Protein AF-A0A0F3QJN0-F1 (afdb_monomer_lite)

Radius of gyration: 14.09 Å; chains: 1; bounding box: 36×29×34 Å

Organism: NCBI:txid1359194

Sequence (118 aa):
MVTKYKSFTIPSTILPGEKFELRFELNCPNGEKIRADDTAYLQVNYDISGKLVKLAIPNQPVVCHNPSYPALIAYHNELYVLPVNSGHYNYLTYKVHENGGVVEIGNADPGYHIEAIS

Structure (mmCIF, N/CA/C/O backbone):
data_AF-A0A0F3QJN0-F1
#
_entry.id   AF-A0A0F3QJN0-F1
#
loop_
_atom_site.group_PDB
_atom_site.id
_atom_site.type_symbol
_atom_site.label_atom_id
_atom_site.label_alt_id
_atom_site.label_comp_id
_atom_site.label_asym_id
_atom_site.label_entity_id
_atom_site.label_seq_id
_atom_site.pdbx_PDB_ins_code
_atom_site.Cartn_x
_atom_site.Cartn_y
_atom_site.Cartn_z
_atom_site.occupancy
_atom_site.B_iso_or_equiv
_atom_site.auth_seq_id
_atom_site.auth_comp_id
_atom_site.auth_asym_id
_atom_site.auth_atom_id
_atom_site.pdbx_PDB_model_num
ATOM 1 N N . MET A 1 1 ? 14.738 -2.781 -14.010 1.00 60.78 1 MET A N 1
ATOM 2 C CA . MET A 1 1 ? 15.413 -1.967 -12.972 1.00 60.78 1 MET A CA 1
ATOM 3 C C . MET A 1 1 ? 14.497 -0.803 -12.619 1.00 60.78 1 MET A C 1
ATOM 5 O O . MET A 1 1 ? 14.033 -0.149 -13.543 1.00 60.78 1 MET A O 1
ATOM 9 N N . VAL A 1 2 ? 14.202 -0.569 -11.334 1.00 72.56 2 VAL A N 1
ATOM 10 C CA . VAL A 1 2 ? 13.470 0.639 -10.905 1.00 72.56 2 VAL A CA 1
ATOM 11 C C . VAL A 1 2 ? 14.450 1.806 -10.914 1.00 72.56 2 VAL A C 1
ATOM 13 O O . VAL A 1 2 ? 15.472 1.749 -10.235 1.00 72.56 2 VAL A O 1
ATOM 16 N N . THR A 1 3 ? 14.168 2.842 -11.697 1.00 72.38 3 THR A N 1
ATOM 17 C CA . THR A 1 3 ? 15.059 4.005 -11.854 1.00 72.38 3 THR A CA 1
ATOM 18 C C . THR A 1 3 ? 14.513 5.250 -11.166 1.00 72.38 3 THR A C 1
ATOM 20 O O . THR A 1 3 ? 15.281 6.142 -10.809 1.00 72.38 3 THR A O 1
ATOM 23 N N . LYS A 1 4 ? 13.197 5.310 -10.936 1.00 76.19 4 LYS A N 1
ATOM 24 C CA . LYS A 1 4 ? 12.529 6.398 -10.222 1.00 76.19 4 LYS A CA 1
ATOM 25 C C . LYS A 1 4 ? 11.183 5.917 -9.693 1.00 76.19 4 LYS A C 1
ATOM 27 O O . LYS A 1 4 ? 10.448 5.252 -10.410 1.00 76.19 4 LYS A O 1
ATOM 32 N N . TYR A 1 5 ? 10.834 6.288 -8.464 1.00 79.31 5 TYR A N 1
ATOM 33 C CA . TYR A 1 5 ? 9.497 6.035 -7.925 1.00 79.31 5 TYR A CA 1
ATOM 34 C C . TYR A 1 5 ? 9.088 7.106 -6.909 1.00 79.31 5 TYR A C 1
ATOM 36 O O . TYR A 1 5 ? 9.928 7.859 -6.411 1.00 79.31 5 TYR A O 1
ATOM 44 N N . LYS A 1 6 ? 7.785 7.190 -6.626 1.00 79.19 6 LYS A N 1
ATOM 45 C CA . LYS A 1 6 ? 7.218 8.034 -5.568 1.00 79.19 6 LYS A CA 1
ATOM 46 C C . LYS A 1 6 ? 6.754 7.139 -4.425 1.00 79.19 6 LYS A C 1
ATOM 48 O O . LYS A 1 6 ? 6.059 6.158 -4.664 1.00 79.19 6 LYS A O 1
ATOM 53 N N . SER A 1 7 ? 7.117 7.501 -3.199 1.00 85.56 7 SER A N 1
ATOM 54 C CA . SER A 1 7 ? 6.619 6.859 -1.983 1.00 85.56 7 SER A CA 1
ATOM 55 C C . SER A 1 7 ? 5.795 7.865 -1.202 1.00 85.56 7 SER A C 1
ATOM 57 O O . SER A 1 7 ? 6.270 8.969 -0.934 1.00 85.56 7 SER A O 1
ATOM 59 N N . PHE A 1 8 ? 4.596 7.473 -0.799 1.00 89.81 8 PHE A N 1
ATOM 60 C CA . PHE A 1 8 ? 3.784 8.227 0.141 1.00 89.81 8 PHE A CA 1
ATOM 61 C C . PHE A 1 8 ? 3.969 7.678 1.553 1.00 89.81 8 PHE A C 1
ATOM 63 O O . PHE A 1 8 ? 4.189 6.482 1.750 1.00 89.81 8 PHE A O 1
ATOM 70 N N . THR A 1 9 ? 3.856 8.568 2.535 1.00 93.69 9 THR A N 1
ATOM 71 C CA . THR A 1 9 ? 3.663 8.190 3.935 1.00 93.69 9 THR A CA 1
ATOM 72 C C . THR A 1 9 ? 2.168 8.228 4.205 1.00 93.69 9 THR A C 1
ATOM 74 O O . THR A 1 9 ? 1.589 9.293 4.410 1.00 93.69 9 THR A O 1
ATOM 77 N N . ILE A 1 10 ? 1.537 7.064 4.148 1.00 95.25 10 ILE A N 1
ATOM 78 C CA . ILE A 1 10 ? 0.112 6.883 4.391 1.00 95.25 10 ILE A CA 1
ATOM 79 C C . ILE A 1 10 ? -0.091 6.750 5.909 1.00 95.25 10 ILE A C 1
ATOM 81 O O . ILE A 1 10 ? 0.551 5.914 6.551 1.00 95.25 10 ILE A O 1
ATOM 85 N N . PRO A 1 11 ? -0.949 7.571 6.534 1.00 95.25 11 PRO A N 1
ATOM 86 C CA . PRO A 1 11 ? -1.164 7.484 7.972 1.00 95.25 11 PRO A CA 1
ATOM 87 C C . PRO A 1 11 ? -1.913 6.191 8.325 1.00 95.25 11 PRO A C 1
ATOM 89 O O . PRO A 1 11 ? -2.822 5.787 7.612 1.00 95.25 11 PRO A O 1
ATOM 92 N N . SER A 1 12 ? -1.603 5.538 9.446 1.00 94.00 12 SER A N 1
ATOM 93 C CA . SER A 1 12 ? -2.393 4.376 9.902 1.00 94.00 12 SER A CA 1
ATOM 94 C C . SER A 1 12 ? -3.700 4.763 10.601 1.00 94.00 12 SER A C 1
ATOM 96 O O . SER A 1 12 ? -4.521 3.902 10.915 1.00 94.00 12 SER A O 1
ATOM 98 N N . THR A 1 13 ? -3.862 6.050 10.905 1.00 94.38 13 THR A N 1
ATOM 99 C CA . THR A 1 13 ? -5.017 6.612 11.603 1.00 94.38 13 THR A CA 1
ATOM 100 C C . THR A 1 13 ? -5.369 7.972 11.028 1.00 94.38 13 THR A C 1
ATOM 102 O O . THR A 1 13 ? -4.478 8.773 10.748 1.00 94.38 13 THR A O 1
ATOM 105 N N . ILE A 1 14 ? -6.656 8.259 10.928 1.00 93.38 14 ILE A N 1
ATOM 106 C CA . ILE A 1 14 ? -7.198 9.551 10.509 1.00 93.38 14 ILE A CA 1
ATOM 107 C C . ILE A 1 14 ? -8.203 10.054 11.548 1.00 93.38 14 ILE A C 1
ATOM 109 O O . ILE A 1 14 ? -8.438 9.397 12.564 1.00 93.38 14 ILE A O 1
ATOM 113 N N . LEU A 1 15 ? -8.782 11.232 11.311 1.00 93.56 15 LEU A N 1
ATOM 114 C CA . LEU A 1 15 ? -9.826 11.762 12.181 1.00 93.56 15 LEU A CA 1
ATOM 115 C C . LEU A 1 15 ? -11.051 10.826 12.173 1.00 93.56 15 LEU A C 1
ATOM 117 O O . LEU A 1 15 ? -11.517 10.459 11.092 1.00 93.56 15 LEU A O 1
ATOM 121 N N . PRO A 1 16 ? -11.580 10.442 13.349 1.00 91.88 16 PRO A N 1
ATOM 122 C CA . PRO A 1 16 ? -12.823 9.685 13.437 1.00 91.88 16 PRO A CA 1
ATOM 123 C C . PRO A 1 16 ? -14.017 10.476 12.892 1.00 91.88 16 PRO A C 1
ATOM 125 O O . PRO A 1 16 ? -14.011 11.707 12.898 1.00 91.88 16 PRO A O 1
ATOM 128 N N . GLY A 1 17 ? -15.078 9.761 12.517 1.00 88.44 17 GLY A N 1
ATOM 129 C CA . GLY A 1 17 ? -16.367 10.350 12.133 1.00 88.44 17 GLY A CA 1
ATOM 130 C C . GLY A 1 17 ? -16.829 9.990 10.725 1.00 88.44 17 GLY A C 1
ATOM 131 O O . GLY A 1 17 ? -18.029 9.993 10.470 1.00 88.44 17 GLY A O 1
ATOM 132 N N . GLU A 1 18 ? -15.916 9.586 9.843 1.00 87.44 18 GLU A N 1
ATOM 133 C CA . GLU A 1 18 ? -16.240 9.153 8.483 1.00 87.44 18 GLU A CA 1
ATOM 134 C C . GLU A 1 18 ? -15.413 7.928 8.088 1.00 87.44 18 GLU A C 1
ATOM 136 O O . GLU A 1 18 ? -14.318 7.694 8.601 1.00 87.44 18 GLU A O 1
ATOM 141 N N . LYS A 1 19 ? -15.956 7.127 7.166 1.00 92.75 19 LYS A N 1
ATOM 142 C CA . LYS A 1 19 ? -15.193 6.077 6.489 1.00 92.75 19 LYS A CA 1
ATOM 143 C C . LYS A 1 19 ? -14.501 6.698 5.288 1.00 92.75 19 LYS A C 1
ATOM 145 O O . LYS A 1 19 ? -15.152 7.374 4.497 1.00 92.75 19 LYS A O 1
ATOM 150 N N . PHE A 1 20 ? -13.219 6.408 5.123 1.00 92.38 20 PHE A N 1
ATOM 151 C CA . PHE A 1 20 ? -12.446 6.893 3.986 1.00 92.38 20 PHE A CA 1
ATOM 152 C C . PHE A 1 20 ? -11.902 5.730 3.177 1.00 92.38 20 PHE A C 1
ATOM 154 O O . PHE A 1 20 ? -11.400 4.755 3.736 1.00 92.38 20 PHE A O 1
ATOM 161 N N . GLU A 1 21 ? -11.954 5.883 1.860 1.00 95.38 21 GLU A N 1
ATOM 162 C CA . GLU A 1 21 ? -11.280 5.022 0.902 1.00 95.38 21 GLU A CA 1
ATOM 163 C C . GLU A 1 21 ? -10.336 5.890 0.070 1.00 95.38 21 GLU A C 1
ATOM 165 O O . GLU A 1 21 ? -10.751 6.871 -0.546 1.00 95.38 21 GLU A O 1
ATOM 170 N N . LEU A 1 22 ? -9.057 5.530 0.061 1.00 94.19 22 LEU A N 1
ATOM 171 C CA . LEU A 1 22 ? -8.041 6.148 -0.780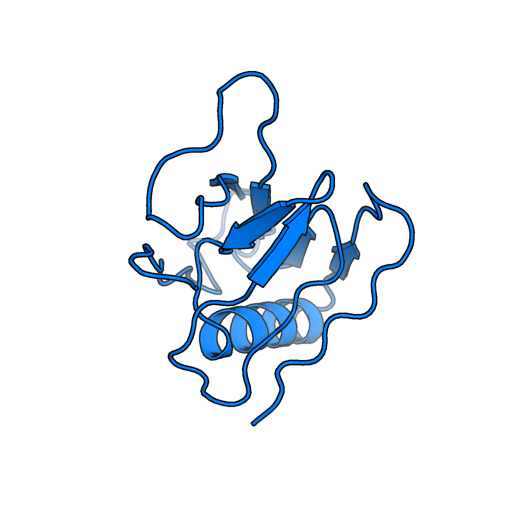 1.00 94.19 22 LEU A CA 1
ATOM 172 C C . LEU A 1 22 ? -7.557 5.110 -1.786 1.00 94.19 22 LEU A C 1
ATOM 174 O O . LEU A 1 22 ? -7.242 3.982 -1.410 1.00 94.19 22 LEU A O 1
ATOM 178 N N . ARG A 1 23 ? -7.472 5.495 -3.060 1.00 93.88 23 ARG A N 1
ATOM 179 C CA . ARG A 1 23 ? -6.909 4.664 -4.129 1.00 93.88 23 ARG A CA 1
ATOM 180 C C . ARG A 1 23 ? -5.673 5.346 -4.682 1.00 93.88 23 ARG A C 1
ATOM 182 O O . ARG A 1 23 ? -5.757 6.446 -5.222 1.00 93.88 23 ARG A O 1
ATOM 189 N N . PHE A 1 24 ? -4.533 4.690 -4.538 1.00 91.75 24 PHE A N 1
ATOM 190 C CA . PHE A 1 24 ? -3.264 5.174 -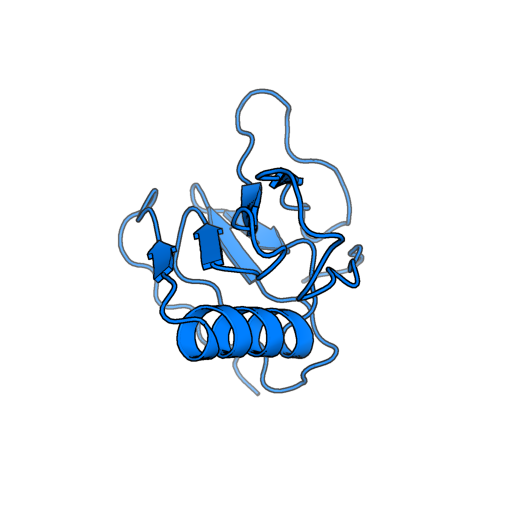5.054 1.00 91.75 24 PHE A CA 1
ATOM 191 C C . PHE A 1 24 ? -2.869 4.331 -6.260 1.00 91.75 24 PHE A C 1
ATOM 193 O O . PHE A 1 24 ? -2.691 3.122 -6.127 1.00 91.75 24 PHE A O 1
ATOM 200 N N . GLU A 1 25 ? -2.751 4.961 -7.425 1.00 90.44 25 GLU A N 1
ATOM 201 C CA . GLU A 1 25 ? -2.301 4.300 -8.655 1.00 90.44 25 GLU A CA 1
ATOM 202 C C . GLU A 1 25 ? -0.922 3.663 -8.441 1.00 90.44 25 GLU A C 1
ATOM 204 O O . GLU A 1 25 ? -0.051 4.246 -7.776 1.00 90.44 25 GLU A O 1
ATOM 209 N N . LEU A 1 26 ? -0.712 2.471 -9.005 1.00 89.38 26 LEU A N 1
ATOM 210 C CA . LEU A 1 26 ? 0.642 1.929 -9.101 1.00 89.38 26 LEU A CA 1
ATOM 211 C C . LEU A 1 26 ? 1.479 2.809 -10.043 1.00 89.38 26 LEU A C 1
ATOM 213 O O . LEU A 1 26 ? 0.952 3.540 -10.880 1.00 89.38 26 LEU A O 1
ATOM 217 N N . ASN A 1 27 ? 2.800 2.758 -9.904 1.00 87.00 27 ASN A N 1
ATOM 218 C CA . ASN A 1 27 ? 3.713 3.499 -10.773 1.00 87.00 27 ASN A CA 1
ATOM 219 C C . ASN A 1 27 ? 4.489 2.535 -11.664 1.00 87.00 27 ASN A C 1
ATOM 221 O O . ASN A 1 27 ? 4.885 1.455 -11.218 1.00 87.00 27 ASN A O 1
ATOM 225 N N . CYS A 1 28 ? 4.790 2.955 -12.890 1.00 85.94 28 CYS A N 1
ATOM 226 C CA . CYS A 1 28 ? 5.774 2.258 -13.704 1.00 85.94 28 CYS A CA 1
ATOM 227 C C . CYS A 1 28 ? 7.162 2.347 -13.027 1.00 85.94 28 CYS A C 1
ATOM 229 O O . CYS A 1 28 ? 7.460 3.341 -12.354 1.00 85.94 28 CYS A O 1
ATOM 231 N N . PRO A 1 29 ? 8.066 1.367 -13.216 1.00 82.62 29 PRO A N 1
ATOM 232 C CA . PRO A 1 29 ? 9.415 1.378 -12.629 1.00 82.62 29 PRO A CA 1
ATOM 233 C C . PRO A 1 29 ? 10.294 2.581 -13.018 1.00 82.62 29 PRO A C 1
ATOM 235 O O . PRO A 1 29 ? 11.308 2.850 -12.369 1.00 82.62 29 PRO A O 1
ATOM 238 N N . ASN A 1 30 ? 9.930 3.286 -14.090 1.00 80.62 30 ASN A N 1
ATOM 239 C CA . ASN A 1 30 ? 10.565 4.518 -14.566 1.00 80.62 30 ASN A CA 1
ATOM 240 C C . ASN A 1 30 ? 9.936 5.800 -13.970 1.00 80.62 30 ASN A C 1
ATOM 242 O O . ASN A 1 30 ? 10.394 6.907 -14.259 1.00 80.62 30 ASN A O 1
ATOM 246 N N . GLY A 1 31 ? 8.908 5.667 -13.127 1.00 72.00 31 GLY A N 1
ATOM 247 C CA . GLY A 1 31 ? 8.186 6.768 -12.493 1.00 72.00 31 GLY A CA 1
ATOM 248 C C . GLY A 1 31 ? 7.096 7.405 -13.358 1.00 72.00 31 GLY A C 1
ATOM 249 O O . GLY A 1 31 ? 6.554 8.442 -12.964 1.00 72.00 31 GLY A O 1
ATOM 250 N N . GLU A 1 32 ? 6.785 6.826 -14.519 1.00 76.06 32 GLU A N 1
ATOM 251 C CA . GLU A 1 32 ? 5.634 7.211 -15.335 1.00 76.06 32 GLU A CA 1
ATOM 252 C C . GLU A 1 32 ? 4.329 6.652 -14.751 1.00 76.06 32 GLU A C 1
ATOM 254 O O . GLU A 1 32 ? 4.325 5.704 -13.960 1.00 76.06 32 GLU A O 1
ATOM 259 N N . LYS A 1 33 ? 3.208 7.279 -15.120 1.00 69.38 33 LYS A N 1
ATOM 260 C CA . LYS A 1 33 ? 1.877 6.775 -14.772 1.00 69.38 33 LYS A CA 1
ATOM 261 C C . LYS A 1 33 ? 1.535 5.567 -15.641 1.00 69.38 33 LYS A C 1
ATOM 263 O O . LYS A 1 33 ? 1.942 5.524 -16.802 1.00 69.38 33 LYS A O 1
ATOM 268 N N . ILE A 1 34 ? 0.740 4.646 -15.099 1.00 70.88 34 ILE A N 1
ATOM 269 C CA . ILE A 1 34 ? 0.128 3.576 -15.895 1.00 70.88 34 ILE A CA 1
ATOM 270 C C . ILE A 1 34 ? -0.774 4.208 -16.963 1.00 70.88 34 ILE A C 1
ATOM 272 O O . ILE A 1 34 ? -1.306 5.309 -16.775 1.00 70.88 34 ILE A O 1
ATOM 276 N N . ARG A 1 35 ? -0.923 3.536 -18.108 1.00 65.38 35 ARG A N 1
ATOM 277 C CA . ARG A 1 35 ? -1.899 3.938 -19.124 1.00 65.38 35 ARG A CA 1
ATOM 278 C C . ARG A 1 35 ? -3.312 3.896 -18.523 1.00 65.38 35 ARG A C 1
ATOM 280 O O . ARG A 1 35 ? -3.623 3.041 -17.704 1.00 65.38 35 ARG A O 1
ATOM 287 N N . ALA A 1 36 ? -4.148 4.862 -18.899 1.00 59.75 36 ALA A N 1
ATOM 288 C CA . ALA A 1 36 ? -5.443 5.117 -18.255 1.00 59.75 36 ALA A CA 1
ATOM 289 C C . ALA A 1 36 ? -6.496 4.005 -18.453 1.00 59.75 36 ALA A C 1
ATOM 291 O O . ALA A 1 36 ? -7.554 4.049 -17.830 1.00 59.75 36 ALA A O 1
ATOM 292 N N . ASP A 1 37 ? -6.234 3.057 -19.349 1.00 64.88 37 ASP A N 1
ATOM 293 C CA . ASP A 1 37 ? -7.087 1.921 -19.691 1.00 64.88 37 ASP A CA 1
ATOM 294 C C . ASP A 1 37 ? -6.852 0.682 -18.811 1.00 64.88 37 ASP A C 1
ATOM 296 O O . ASP A 1 37 ? -7.664 -0.239 -18.860 1.00 64.88 37 ASP A O 1
ATOM 300 N N . ASP A 1 38 ? -5.805 0.676 -17.977 1.00 63.56 38 ASP A N 1
ATOM 301 C CA . ASP A 1 38 ? -5.408 -0.481 -17.166 1.00 63.56 38 ASP A CA 1
ATOM 302 C C . ASP A 1 38 ? -4.912 -0.069 -15.768 1.00 63.56 38 ASP A C 1
ATOM 304 O O . ASP A 1 38 ? -3.754 -0.245 -15.385 1.00 63.56 38 ASP A O 1
ATOM 308 N N . THR A 1 39 ? -5.784 0.593 -15.005 1.00 72.88 39 THR A N 1
ATOM 309 C CA . THR A 1 39 ? -5.384 1.217 -13.740 1.00 72.88 39 THR A CA 1
ATOM 310 C C . THR A 1 39 ? -5.542 0.261 -12.557 1.00 72.88 39 THR A C 1
ATOM 312 O O . THR A 1 39 ? -6.644 0.036 -12.054 1.00 72.88 39 THR A O 1
ATOM 315 N N . ALA A 1 40 ? -4.420 -0.254 -12.059 1.00 87.06 40 ALA A N 1
ATOM 316 C CA . ALA A 1 40 ? -4.339 -0.934 -10.770 1.00 87.06 40 ALA A CA 1
ATOM 317 C C . ALA A 1 40 ? -4.012 0.041 -9.626 1.00 87.06 40 ALA A C 1
ATOM 319 O O . ALA A 1 40 ? -3.364 1.076 -9.819 1.00 87.06 40 ALA A O 1
ATOM 320 N N . TYR A 1 41 ? -4.431 -0.314 -8.406 1.00 91.88 41 TYR A N 1
ATOM 321 C CA . TYR A 1 41 ? -4.298 0.544 -7.229 1.00 91.88 41 TYR A CA 1
ATOM 322 C C . TYR A 1 41 ? -3.807 -0.214 -5.996 1.00 91.88 41 TYR A C 1
ATOM 324 O O . TYR A 1 41 ? -4.120 -1.387 -5.796 1.00 91.88 41 TYR A O 1
ATOM 332 N N . LEU A 1 42 ? -3.123 0.514 -5.114 1.00 95.00 42 LEU A N 1
ATOM 333 C CA . LEU A 1 42 ? -3.157 0.256 -3.680 1.00 95.00 42 LEU A CA 1
ATOM 334 C C . LEU A 1 42 ? -4.378 0.978 -3.104 1.00 95.00 42 LEU A C 1
ATOM 336 O O . LEU A 1 42 ? -4.408 2.210 -3.050 1.00 95.00 42 LEU A O 1
ATOM 340 N N . GLN A 1 43 ? -5.378 0.219 -2.669 1.00 96.75 43 GLN A N 1
ATOM 341 C CA . GLN A 1 43 ? -6.533 0.761 -1.964 1.00 96.75 43 GLN A CA 1
ATOM 342 C C . GLN A 1 43 ? -6.311 0.687 -0.450 1.00 96.75 43 GLN A C 1
ATOM 344 O O . GLN A 1 43 ? -5.879 -0.335 0.079 1.00 96.75 43 GLN A O 1
ATOM 349 N N . VAL A 1 44 ? -6.645 1.771 0.245 1.00 97.81 44 VAL A N 1
ATOM 350 C CA . VAL A 1 44 ? -6.489 1.949 1.691 1.00 97.81 44 VAL A CA 1
ATOM 351 C C . VAL A 1 44 ? -7.831 2.379 2.265 1.00 97.81 44 VAL A C 1
ATOM 353 O O . VAL A 1 44 ? -8.403 3.364 1.805 1.00 97.81 44 VAL A O 1
ATOM 356 N N . ASN A 1 45 ? -8.337 1.653 3.261 1.00 98.12 45 ASN A N 1
ATOM 357 C CA . ASN A 1 45 ? -9.640 1.938 3.858 1.00 98.12 45 ASN A CA 1
ATOM 358 C C . ASN A 1 45 ? -9.535 2.141 5.363 1.00 98.12 45 ASN A C 1
ATOM 360 O O . ASN A 1 45 ? -8.939 1.322 6.073 1.00 98.12 45 ASN A O 1
ATOM 364 N N . TYR A 1 46 ? -10.208 3.182 5.838 1.00 98.19 46 TYR A N 1
ATOM 365 C CA . TYR A 1 46 ? -10.355 3.494 7.250 1.00 98.19 46 TYR A CA 1
ATOM 366 C C . TYR A 1 46 ? -11.801 3.288 7.692 1.00 98.19 46 TYR A C 1
ATOM 368 O O . TYR A 1 46 ? -12.741 3.600 6.954 1.00 98.19 46 TYR A O 1
ATOM 376 N N . ASP A 1 47 ? -11.985 2.761 8.899 1.00 97.25 47 ASP A N 1
ATOM 377 C CA . ASP A 1 47 ? -13.303 2.667 9.515 1.00 97.25 47 ASP A CA 1
ATOM 378 C C . ASP A 1 47 ? -13.739 3.999 10.147 1.00 97.25 47 ASP A C 1
ATOM 380 O O . ASP A 1 47 ? -13.004 4.985 10.164 1.00 97.25 47 ASP A O 1
ATOM 384 N N . ILE A 1 48 ? -14.949 4.021 10.707 1.00 96.88 48 ILE A N 1
ATOM 385 C CA . ILE A 1 48 ? -15.526 5.217 11.337 1.00 96.88 48 ILE A CA 1
ATOM 386 C C . ILE A 1 48 ? -14.769 5.674 12.597 1.00 96.88 48 ILE A C 1
ATOM 388 O O . ILE A 1 48 ? -14.899 6.826 13.011 1.00 96.88 48 ILE A O 1
ATOM 392 N N . SER A 1 49 ? -13.972 4.789 13.206 1.00 96.38 49 SER A N 1
ATOM 393 C CA . SER A 1 49 ? -13.086 5.130 14.323 1.00 96.38 49 SER A CA 1
ATOM 394 C C . SER A 1 49 ? -11.771 5.762 13.853 1.00 96.38 49 SER A C 1
ATOM 396 O O . SER A 1 49 ? -10.922 6.097 14.677 1.00 96.38 49 SER A O 1
ATOM 398 N N . GLY A 1 50 ? -11.605 5.939 12.537 1.00 96.06 50 GLY A N 1
ATOM 399 C CA . GLY A 1 50 ? -10.412 6.492 11.916 1.00 96.06 50 GLY A CA 1
ATOM 400 C C . GLY A 1 50 ? -9.262 5.492 11.830 1.00 96.06 50 GLY A C 1
ATOM 401 O O . GLY A 1 50 ? -8.136 5.892 11.548 1.00 96.06 50 GLY A O 1
ATOM 402 N N . LYS A 1 51 ? -9.498 4.199 12.082 1.00 97.38 51 LYS A N 1
ATOM 403 C CA . LYS A 1 51 ? -8.457 3.167 12.047 1.00 97.38 51 LYS A CA 1
ATOM 404 C C . LYS A 1 51 ? -8.320 2.579 10.656 1.00 97.38 51 LYS A C 1
ATOM 406 O O . LYS A 1 51 ? -9.318 2.305 9.998 1.00 97.38 51 LYS A O 1
ATOM 411 N N . LEU A 1 52 ? -7.083 2.336 10.230 1.00 98.12 52 LEU A N 1
ATOM 412 C CA . LEU A 1 52 ? -6.795 1.570 9.022 1.00 98.12 52 LEU A CA 1
ATOM 413 C C . LEU A 1 52 ? -7.266 0.119 9.199 1.00 98.12 52 LEU A C 1
ATOM 415 O O . LEU A 1 52 ? -6.745 -0.591 10.059 1.00 98.12 52 LEU A O 1
ATOM 419 N N . VAL A 1 53 ? -8.217 -0.321 8.376 1.00 98.12 53 VAL A N 1
ATOM 420 C CA . VAL A 1 53 ? -8.852 -1.650 8.494 1.00 98.12 53 VAL A CA 1
ATOM 421 C C . VAL A 1 53 ? -8.741 -2.500 7.237 1.00 98.12 53 VAL A C 1
ATOM 423 O O . VAL A 1 53 ? -8.994 -3.701 7.292 1.00 98.12 53 VAL A O 1
ATOM 426 N N . LYS A 1 54 ? -8.377 -1.918 6.092 1.00 98.31 54 LYS A N 1
ATOM 427 C CA . LYS A 1 54 ? -8.183 -2.712 4.879 1.00 98.31 54 LYS A CA 1
ATOM 428 C C . LYS A 1 54 ? -7.139 -2.120 3.952 1.00 98.31 54 LYS A C 1
ATOM 430 O O . LYS A 1 54 ? -7.208 -0.937 3.618 1.00 98.31 54 LYS A O 1
ATOM 435 N N . LEU A 1 55 ? -6.241 -2.982 3.486 1.00 98.12 55 LEU A N 1
ATOM 436 C CA . LEU A 1 55 ? -5.456 -2.766 2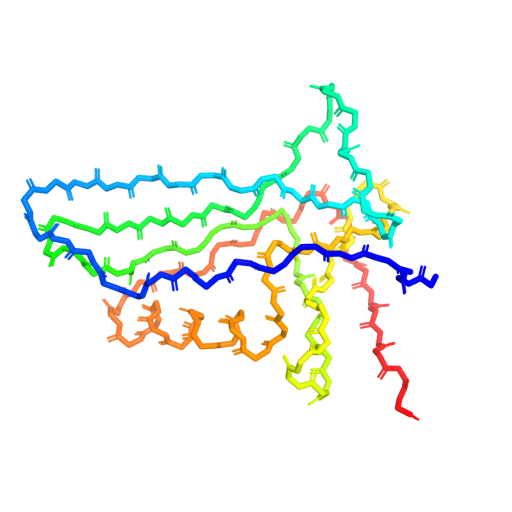.274 1.00 98.12 55 LEU A CA 1
ATOM 437 C C . LEU A 1 55 ? -5.990 -3.703 1.193 1.00 98.12 55 LEU A C 1
ATOM 439 O O . LEU A 1 55 ? -6.312 -4.850 1.496 1.00 98.12 55 LEU A O 1
ATOM 443 N N . ALA A 1 56 ? -6.085 -3.237 -0.046 1.00 96.81 56 ALA A N 1
ATOM 444 C CA . ALA A 1 56 ? -6.368 -4.101 -1.186 1.00 96.81 56 ALA A CA 1
ATOM 445 C C . ALA A 1 56 ? -5.408 -3.806 -2.337 1.00 96.81 56 ALA A C 1
ATOM 447 O O . ALA A 1 56 ? -5.109 -2.645 -2.625 1.00 96.81 56 ALA A O 1
ATOM 448 N N . ILE A 1 57 ? -4.917 -4.876 -2.957 1.00 95.31 57 ILE A N 1
ATOM 449 C CA . ILE A 1 57 ? -3.933 -4.863 -4.042 1.00 95.31 57 ILE A CA 1
ATOM 450 C C . ILE A 1 57 ? -4.247 -5.974 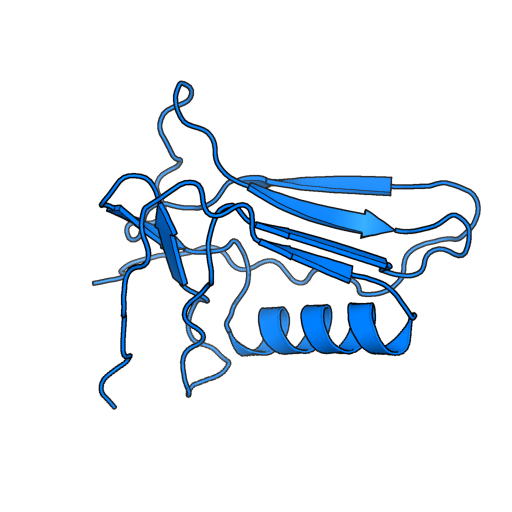-5.050 1.00 95.31 57 ILE A C 1
ATOM 452 O O . ILE A 1 57 ? -4.824 -6.999 -4.677 1.00 95.31 57 ILE A O 1
ATOM 456 N N . PRO A 1 58 ? -3.875 -5.810 -6.331 1.00 92.19 58 PRO A N 1
ATOM 457 C CA . PRO A 1 58 ? -4.267 -6.756 -7.374 1.00 92.19 58 PRO A CA 1
ATOM 458 C C . PRO A 1 58 ? -3.593 -8.126 -7.245 1.00 92.19 58 PRO A C 1
ATOM 460 O O . PRO A 1 58 ? -4.204 -9.124 -7.602 1.00 92.19 58 PRO A O 1
ATOM 463 N N . ASN A 1 59 ? -2.372 -8.193 -6.713 1.00 91.62 59 ASN A N 1
ATOM 464 C CA . ASN A 1 59 ? -1.556 -9.405 -6.601 1.00 91.62 59 ASN A CA 1
ATOM 465 C C . ASN A 1 59 ? -0.659 -9.350 -5.355 1.00 91.62 59 ASN A C 1
ATOM 467 O O . ASN A 1 59 ? -0.510 -8.299 -4.726 1.00 91.62 59 ASN A O 1
ATOM 471 N N . GLN A 1 60 ? -0.055 -10.487 -4.999 1.00 92.31 60 GLN A N 1
ATOM 472 C CA . GLN A 1 60 ? 0.918 -10.561 -3.909 1.00 92.31 60 GLN A CA 1
ATOM 473 C C . GLN A 1 60 ? 2.113 -9.638 -4.218 1.00 92.31 60 GLN A C 1
ATOM 475 O O . GLN A 1 60 ? 2.739 -9.782 -5.272 1.00 92.31 60 GLN A O 1
ATOM 480 N N . PRO A 1 61 ? 2.459 -8.697 -3.326 1.00 93.06 61 PRO A N 1
ATOM 481 C CA . PRO A 1 61 ? 3.574 -7.805 -3.550 1.00 93.06 61 PRO A CA 1
ATOM 482 C C . PRO A 1 61 ? 4.879 -8.460 -3.114 1.00 93.06 61 PRO A C 1
ATOM 484 O O . PRO A 1 61 ? 4.921 -9.313 -2.223 1.00 93.06 61 PRO A O 1
ATOM 487 N N . VAL A 1 62 ? 5.959 -7.985 -3.718 1.00 91.88 62 VAL A N 1
ATOM 488 C CA . VAL A 1 62 ? 7.335 -8.324 -3.383 1.00 91.88 62 VAL A CA 1
ATOM 489 C C . VAL A 1 62 ? 7.891 -7.187 -2.542 1.00 91.88 62 VAL A C 1
ATOM 491 O O . VAL A 1 62 ? 8.071 -6.062 -3.018 1.00 91.88 62 VAL A O 1
ATOM 494 N N . VAL A 1 63 ? 8.152 -7.477 -1.273 1.00 92.88 63 VAL A N 1
ATOM 495 C CA . VAL A 1 63 ? 8.789 -6.539 -0.349 1.00 92.88 63 VAL A CA 1
ATOM 496 C C . VAL A 1 63 ? 10.287 -6.806 -0.302 1.00 92.88 63 VAL A C 1
ATOM 498 O O . VAL A 1 63 ? 10.733 -7.933 -0.104 1.00 92.88 63 VAL A O 1
ATOM 501 N N . CYS A 1 64 ? 11.076 -5.758 -0.502 1.00 88.38 64 CYS A N 1
ATOM 502 C CA . CYS A 1 64 ? 12.528 -5.845 -0.465 1.00 88.38 64 CYS A CA 1
ATOM 503 C C . CYS A 1 64 ? 13.028 -5.973 0.982 1.00 88.38 64 CYS A C 1
ATOM 505 O O . CYS A 1 64 ? 12.472 -5.355 1.891 1.00 88.38 64 CYS A O 1
ATOM 507 N N . HIS A 1 65 ? 14.146 -6.681 1.188 1.00 88.94 65 HIS A N 1
ATOM 508 C CA . HIS A 1 65 ? 14.810 -6.733 2.499 1.00 88.94 65 HIS A CA 1
ATOM 509 C C . HIS A 1 65 ? 15.231 -5.346 3.003 1.00 88.94 65 HIS A C 1
ATOM 511 O O . HIS A 1 65 ? 15.136 -5.066 4.195 1.00 88.94 65 HIS A O 1
ATOM 517 N N . ASN A 1 66 ? 15.682 -4.462 2.104 1.00 91.19 66 ASN A N 1
ATOM 518 C CA . ASN A 1 66 ? 15.919 -3.066 2.452 1.00 91.19 66 ASN A CA 1
ATOM 519 C C . ASN A 1 66 ? 14.566 -2.332 2.555 1.00 91.19 66 ASN A C 1
ATOM 521 O O . ASN A 1 66 ? 13.907 -2.147 1.529 1.00 91.19 66 ASN A O 1
ATOM 525 N N . PRO A 1 67 ? 14.150 -1.859 3.745 1.00 92.81 67 PRO A N 1
ATOM 526 C CA . PRO A 1 67 ? 12.834 -1.250 3.934 1.00 92.81 67 PRO A CA 1
ATOM 527 C C . PRO A 1 67 ? 12.650 0.053 3.144 1.00 92.81 67 PRO A C 1
ATOM 529 O O . PRO A 1 67 ? 11.520 0.426 2.838 1.00 92.81 67 PRO A O 1
ATOM 532 N N . SER A 1 68 ? 13.742 0.731 2.785 1.00 91.62 68 SER A N 1
ATOM 533 C CA . SER A 1 68 ? 13.716 1.967 1.997 1.00 91.62 68 SER A CA 1
ATOM 534 C C . SER A 1 68 ? 13.528 1.723 0.496 1.00 91.62 68 SER A C 1
ATOM 536 O O . SER A 1 68 ? 13.339 2.676 -0.261 1.00 91.62 68 SER A O 1
ATOM 538 N N . TYR A 1 69 ? 13.606 0.471 0.038 1.00 91.94 69 TYR A N 1
ATOM 539 C CA . TYR A 1 69 ? 13.366 0.117 -1.359 1.00 91.94 69 TYR A CA 1
ATOM 540 C C . TYR A 1 69 ? 11.867 0.014 -1.651 1.00 91.94 69 TYR A C 1
ATOM 542 O O . TYR A 1 69 ? 11.088 -0.314 -0.752 1.00 91.94 69 TYR A O 1
ATOM 550 N N . PRO A 1 70 ? 11.445 0.292 -2.895 1.00 92.19 70 PRO A N 1
ATOM 551 C CA . PRO A 1 70 ? 10.039 0.222 -3.281 1.00 92.19 70 PRO A CA 1
ATOM 552 C C . PRO A 1 70 ? 9.448 -1.161 -2.997 1.00 92.19 70 PRO A C 1
ATOM 554 O O . PRO A 1 70 ? 10.127 -2.172 -3.180 1.00 92.19 70 PRO A O 1
ATOM 557 N N . ALA A 1 71 ? 8.184 -1.204 -2.578 1.00 93.69 71 ALA A N 1
ATOM 558 C CA . ALA A 1 71 ? 7.417 -2.439 -2.659 1.00 93.69 71 ALA A CA 1
ATOM 559 C C . ALA A 1 71 ? 6.977 -2.627 -4.118 1.00 93.69 71 ALA A C 1
ATOM 561 O O . ALA A 1 71 ? 6.530 -1.680 -4.770 1.00 93.69 71 ALA A O 1
ATOM 562 N N . LEU A 1 72 ? 7.156 -3.830 -4.649 1.00 92.81 72 LEU A N 1
ATOM 563 C CA . LEU A 1 72 ? 6.922 -4.134 -6.058 1.00 92.81 72 LEU A CA 1
ATOM 564 C C . LEU A 1 72 ? 5.714 -5.048 -6.197 1.00 92.81 72 LEU A C 1
ATOM 566 O O . LEU A 1 72 ? 5.352 -5.757 -5.263 1.00 92.81 72 LEU A O 1
ATOM 570 N N . ILE A 1 73 ? 5.095 -5.050 -7.366 1.00 91.38 73 ILE A N 1
ATOM 571 C CA . ILE A 1 73 ? 3.952 -5.909 -7.647 1.00 91.38 73 ILE A CA 1
ATOM 572 C C . ILE A 1 73 ? 3.945 -6.261 -9.127 1.00 91.38 73 ILE A C 1
ATOM 574 O O . ILE A 1 73 ? 4.126 -5.390 -9.975 1.00 91.38 73 ILE A O 1
ATOM 578 N N . ALA A 1 74 ? 3.782 -7.543 -9.438 1.00 88.69 74 ALA A N 1
ATOM 579 C CA . ALA A 1 74 ? 3.500 -7.954 -10.804 1.00 88.69 74 ALA A CA 1
ATOM 580 C C . ALA A 1 74 ? 2.027 -7.691 -11.102 1.00 88.69 74 ALA A C 1
ATOM 582 O O . ALA A 1 74 ? 1.172 -7.992 -10.268 1.00 88.69 74 ALA A O 1
ATOM 583 N N . TYR A 1 75 ? 1.741 -7.121 -12.263 1.00 87.31 75 TYR A N 1
ATOM 584 C CA . TYR A 1 75 ? 0.388 -6.914 -12.755 1.00 87.31 75 TYR A CA 1
ATOM 585 C C . TYR A 1 75 ? 0.397 -7.012 -14.283 1.00 87.31 75 TYR A C 1
ATOM 587 O O . TYR A 1 75 ? 1.236 -6.381 -14.920 1.00 87.31 75 TYR A O 1
ATOM 595 N N . HIS A 1 76 ? -0.462 -7.847 -14.868 1.00 85.25 76 HIS A N 1
ATOM 596 C CA . HIS A 1 76 ? -0.571 -8.067 -16.317 1.00 85.25 76 HIS A CA 1
ATOM 597 C C . HIS A 1 76 ? 0.782 -8.313 -17.013 1.00 85.25 76 HIS A C 1
ATOM 599 O O . HIS A 1 76 ? 1.108 -7.713 -18.036 1.00 85.25 76 HIS A O 1
ATOM 605 N N . ASN A 1 77 ? 1.580 -9.232 -16.458 1.00 79.25 77 ASN A N 1
ATOM 606 C CA . ASN A 1 77 ? 2.927 -9.603 -16.932 1.00 79.25 77 ASN A CA 1
ATOM 607 C C . ASN A 1 77 ? 3.995 -8.497 -16.874 1.00 79.25 77 ASN A C 1
ATOM 609 O O . ASN A 1 77 ? 5.108 -8.700 -17.362 1.00 79.25 77 ASN A O 1
ATOM 613 N N . GLU A 1 78 ? 3.705 -7.359 -16.250 1.00 85.12 78 GLU A N 1
ATOM 614 C CA . GLU A 1 78 ? 4.664 -6.279 -16.049 1.00 85.12 78 GLU A CA 1
ATOM 615 C C . GLU A 1 78 ? 4.917 -6.027 -14.560 1.00 85.12 78 GLU A C 1
ATOM 617 O O . GLU A 1 78 ? 4.116 -6.362 -13.685 1.00 85.12 78 GLU A O 1
ATOM 622 N N . LEU A 1 79 ? 6.081 -5.455 -14.256 1.00 86.38 79 LEU A N 1
ATOM 623 C CA . LEU A 1 79 ? 6.450 -5.089 -12.896 1.00 86.38 79 LEU A CA 1
ATOM 624 C C . LEU A 1 79 ? 6.058 -3.639 -12.638 1.00 86.38 79 LEU A C 1
ATOM 626 O O . LEU A 1 79 ? 6.535 -2.738 -13.325 1.00 86.38 79 LEU A O 1
ATOM 630 N N . TYR A 1 80 ? 5.284 -3.418 -11.587 1.00 89.69 80 TYR A N 1
ATOM 631 C CA . TYR A 1 80 ? 4.885 -2.104 -11.110 1.00 89.69 80 TYR A CA 1
ATOM 632 C C . TYR A 1 80 ? 5.427 -1.843 -9.708 1.00 89.69 80 TYR A C 1
ATOM 634 O O . TYR A 1 80 ? 5.851 -2.743 -8.977 1.00 89.69 80 TYR A O 1
ATOM 642 N N . VAL A 1 81 ? 5.417 -0.571 -9.332 1.00 91.56 81 VAL A N 1
ATOM 643 C CA . VAL A 1 81 ? 5.843 -0.088 -8.024 1.00 91.56 81 VAL A CA 1
ATOM 644 C C . VAL A 1 81 ? 4.612 0.347 -7.243 1.00 91.56 81 VAL A C 1
ATOM 646 O O . VAL A 1 81 ? 3.864 1.226 -7.685 1.00 91.56 81 VAL A O 1
ATOM 649 N N . LEU A 1 82 ? 4.417 -0.238 -6.060 1.00 93.19 82 LEU A N 1
ATOM 650 C CA . LEU A 1 82 ? 3.434 0.269 -5.113 1.00 93.19 82 LEU A CA 1
ATOM 651 C C . LEU A 1 82 ? 3.820 1.700 -4.700 1.00 93.19 82 LEU A C 1
ATOM 653 O O . LEU A 1 82 ? 5.004 2.017 -4.584 1.00 93.19 82 LEU A O 1
ATOM 657 N N . PRO A 1 83 ? 2.845 2.578 -4.421 1.00 92.38 83 PRO A N 1
ATOM 658 C CA . PRO A 1 83 ? 3.088 3.975 -4.052 1.00 92.38 83 PRO A CA 1
ATOM 659 C C . PRO A 1 83 ? 3.625 4.140 -2.612 1.00 92.38 83 PRO A C 1
ATOM 661 O O . PRO A 1 83 ? 3.399 5.156 -1.960 1.00 92.38 83 PRO A O 1
ATOM 664 N N . VAL A 1 84 ? 4.341 3.138 -2.100 1.00 95.12 84 VAL A N 1
ATOM 665 C CA . VAL A 1 84 ? 4.950 3.059 -0.770 1.00 95.12 84 VAL A CA 1
ATOM 666 C C . VAL A 1 84 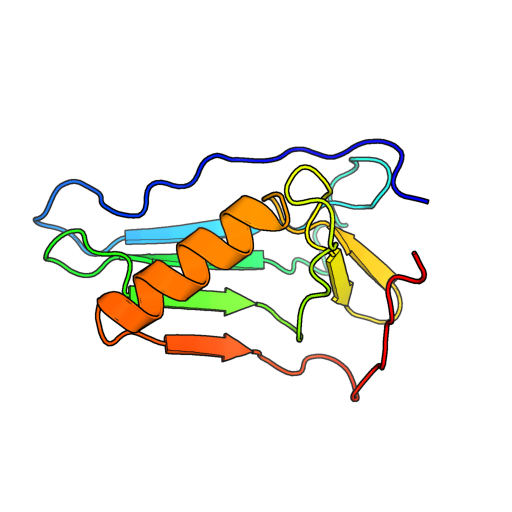? 6.238 2.227 -0.851 1.00 95.12 84 VAL A C 1
ATOM 668 O O . VAL A 1 84 ? 6.383 1.355 -1.710 1.00 95.12 84 VAL A O 1
ATOM 671 N N . ASN A 1 85 ? 7.185 2.465 0.053 1.00 95.00 85 ASN A N 1
ATOM 672 C CA . ASN A 1 85 ? 8.346 1.586 0.207 1.00 95.00 85 ASN A CA 1
ATOM 673 C C . ASN A 1 85 ? 8.000 0.292 0.976 1.00 95.00 85 ASN A C 1
ATOM 675 O O . ASN A 1 85 ? 6.928 0.165 1.572 1.00 95.00 85 ASN A O 1
ATOM 679 N N . SER A 1 86 ? 8.922 -0.671 0.959 1.00 95.81 86 SER A N 1
ATOM 680 C CA . SER A 1 86 ? 8.761 -2.012 1.540 1.00 95.81 86 SER A CA 1
ATOM 681 C C . SER A 1 86 ? 8.527 -1.967 3.049 1.00 95.81 86 SER A C 1
ATOM 683 O O . SER A 1 86 ? 7.654 -2.662 3.566 1.00 95.81 86 SER A O 1
ATOM 685 N N . GLY A 1 87 ? 9.253 -1.103 3.765 1.00 96.88 87 GLY A N 1
ATOM 686 C CA . GLY A 1 87 ? 9.073 -0.924 5.204 1.00 96.88 87 GLY A CA 1
ATOM 687 C C . GLY A 1 87 ? 7.698 -0.354 5.550 1.00 96.88 87 GLY A C 1
ATOM 688 O O . GLY A 1 87 ? 7.038 -0.831 6.472 1.00 96.88 87 GLY A O 1
ATOM 689 N N . HIS A 1 88 ? 7.236 0.633 4.785 1.00 97.69 88 HIS A N 1
ATOM 690 C CA . HIS A 1 88 ? 5.945 1.265 5.006 1.00 97.69 88 HIS A CA 1
ATOM 691 C C . HIS A 1 88 ? 4.782 0.344 4.622 1.00 97.69 88 HIS A C 1
ATOM 693 O O . HIS A 1 88 ? 3.802 0.278 5.358 1.00 97.69 88 HIS A O 1
ATOM 699 N N . TYR A 1 89 ? 4.906 -0.444 3.549 1.00 97.50 89 TYR A N 1
ATOM 700 C CA . TYR A 1 89 ? 3.924 -1.480 3.222 1.00 97.50 89 TYR A CA 1
ATOM 701 C C . TYR A 1 89 ? 3.769 -2.508 4.357 1.00 97.50 89 TYR A C 1
ATOM 703 O O . TYR A 1 89 ? 2.649 -2.808 4.781 1.00 97.50 89 TYR A O 1
ATOM 711 N N . ASN A 1 90 ? 4.888 -2.995 4.908 1.00 97.88 90 ASN A N 1
ATOM 712 C CA . ASN A 1 90 ? 4.875 -3.913 6.050 1.00 97.88 90 ASN A CA 1
ATOM 713 C C . ASN A 1 90 ? 4.242 -3.272 7.293 1.00 97.88 90 ASN A C 1
ATOM 715 O O . ASN A 1 90 ? 3.449 -3.911 7.981 1.00 97.88 90 ASN A O 1
ATOM 719 N N . TYR A 1 91 ? 4.538 -1.996 7.555 1.00 98.25 91 TYR A N 1
ATOM 720 C CA . TYR A 1 91 ? 3.917 -1.237 8.642 1.00 98.25 91 TYR A CA 1
ATOM 721 C C . TYR A 1 91 ? 2.392 -1.130 8.489 1.00 98.25 91 TYR A C 1
ATOM 723 O O . TYR A 1 91 ? 1.662 -1.396 9.443 1.00 98.25 91 TYR A O 1
ATOM 731 N N . LEU A 1 92 ? 1.894 -0.778 7.299 1.00 98.19 92 LEU A N 1
ATOM 732 C CA . LEU A 1 92 ? 0.454 -0.683 7.041 1.00 98.19 92 LEU A CA 1
ATOM 733 C C . LEU A 1 92 ? -0.228 -2.052 7.177 1.00 98.19 92 LEU A C 1
ATOM 735 O O . LEU A 1 92 ? -1.293 -2.143 7.783 1.00 98.19 92 LEU A O 1
ATOM 739 N N . THR A 1 93 ? 0.410 -3.114 6.677 1.00 98.12 93 THR A N 1
ATOM 740 C CA . THR A 1 93 ? -0.062 -4.503 6.814 1.00 98.12 93 THR A CA 1
ATOM 741 C C . THR A 1 93 ? -0.175 -4.903 8.285 1.00 98.12 93 THR A C 1
ATOM 743 O O . THR A 1 93 ? -1.230 -5.358 8.726 1.00 98.12 93 THR A O 1
ATOM 746 N N . TYR A 1 94 ? 0.873 -4.651 9.077 1.00 98.31 94 TYR A N 1
ATOM 747 C CA . TYR A 1 94 ? 0.851 -4.864 10.524 1.00 98.31 94 TYR A CA 1
ATOM 748 C C . TYR A 1 94 ? -0.308 -4.105 11.186 1.00 98.31 94 TYR A C 1
ATOM 750 O O . TYR A 1 94 ? -1.054 -4.687 11.970 1.00 98.31 94 TYR A O 1
ATOM 758 N N . LYS A 1 95 ? -0.508 -2.828 10.834 1.00 98.44 95 LYS A N 1
ATOM 759 C CA . LYS A 1 95 ? -1.577 -1.995 11.401 1.00 98.44 95 LYS A CA 1
ATOM 760 C C . LYS A 1 95 ? -2.981 -2.476 11.047 1.00 98.44 95 LYS A C 1
ATOM 762 O O . LYS A 1 95 ? -3.855 -2.436 11.907 1.00 98.44 95 LYS A O 1
ATOM 767 N N . VAL A 1 96 ? -3.198 -2.954 9.825 1.00 98.50 96 VAL A N 1
ATOM 768 C CA . VAL A 1 96 ? -4.465 -3.589 9.441 1.00 98.50 96 VAL A CA 1
ATOM 769 C C . VAL A 1 96 ? -4.756 -4.787 10.339 1.00 98.50 96 VAL A C 1
ATOM 771 O O . VAL A 1 96 ? -5.846 -4.868 10.898 1.00 98.50 96 VAL A O 1
ATOM 774 N N . HIS A 1 97 ? -3.787 -5.686 10.521 1.00 98.19 97 HIS A N 1
ATOM 775 C CA . HIS A 1 97 ? -3.974 -6.873 11.357 1.00 98.19 97 HIS A CA 1
ATOM 776 C C . HIS A 1 97 ? -4.152 -6.530 12.842 1.00 98.19 97 HIS A C 1
ATOM 778 O O . HIS A 1 97 ? -5.026 -7.098 13.491 1.00 98.19 97 HIS A O 1
ATOM 784 N N . GLU A 1 98 ? -3.389 -5.565 13.365 1.00 98.25 98 GLU A N 1
ATOM 785 C CA . GLU A 1 98 ? -3.540 -5.040 14.732 1.00 98.25 98 GLU A CA 1
ATOM 786 C C . GLU A 1 98 ? -4.962 -4.508 14.982 1.00 98.25 98 GLU A C 1
ATOM 788 O O . GLU A 1 98 ? -5.519 -4.691 16.063 1.00 98.25 98 GLU A O 1
ATOM 793 N N . ASN A 1 99 ? -5.579 -3.900 13.965 1.00 98.00 99 ASN A N 1
ATOM 794 C CA . ASN A 1 99 ? -6.944 -3.382 14.030 1.00 98.00 99 ASN A CA 1
ATOM 795 C C . ASN A 1 99 ? -8.029 -4.436 13.728 1.00 98.00 99 ASN A C 1
ATOM 797 O O . ASN A 1 99 ? -9.202 -4.077 13.644 1.00 98.00 99 ASN A O 1
ATOM 801 N N . GLY A 1 100 ? -7.673 -5.716 13.557 1.00 97.81 100 GLY A N 1
ATOM 802 C CA . GLY A 1 100 ? -8.622 -6.780 13.199 1.00 97.81 100 GLY A CA 1
ATOM 803 C C . GLY A 1 100 ? -9.163 -6.677 11.767 1.00 97.81 100 GLY A C 1
ATOM 804 O O . GLY A 1 100 ? -10.226 -7.213 11.460 1.00 97.81 100 GLY A O 1
ATOM 805 N N . GLY A 1 101 ? -8.453 -5.948 10.909 1.00 97.81 101 GLY A N 1
ATOM 806 C CA . GLY A 1 101 ? -8.772 -5.737 9.506 1.00 97.81 101 GLY A CA 1
ATOM 807 C C . GLY A 1 101 ? -8.250 -6.835 8.574 1.00 97.81 101 GLY A C 1
ATOM 808 O O . GLY A 1 101 ? -7.770 -7.882 9.010 1.00 97.81 101 GLY A O 1
ATOM 809 N N . VAL A 1 102 ? -8.311 -6.575 7.264 1.00 97.94 102 VAL A N 1
ATOM 810 C CA . VAL A 1 102 ? -7.917 -7.533 6.217 1.00 97.94 102 VAL A CA 1
ATOM 811 C C . VAL A 1 102 ? -7.003 -6.918 5.154 1.00 97.94 102 VAL A C 1
ATOM 813 O O . VAL A 1 102 ? -7.223 -5.798 4.696 1.00 97.94 102 VAL A O 1
ATOM 816 N N . VAL A 1 103 ? -5.980 -7.665 4.737 1.00 97.69 103 VAL A N 1
ATOM 817 C CA . VAL A 1 103 ? -5.228 -7.381 3.507 1.00 97.69 103 VAL A CA 1
ATOM 818 C C . VAL A 1 103 ? -5.783 -8.282 2.411 1.00 97.69 103 VAL A C 1
ATOM 820 O O . VAL A 1 103 ? -5.676 -9.502 2.497 1.00 97.69 103 VAL A O 1
ATOM 823 N N . GLU A 1 104 ? -6.428 -7.683 1.417 1.00 96.69 104 GLU A N 1
ATOM 824 C CA . GLU A 1 104 ? -7.055 -8.389 0.303 1.00 96.69 104 GLU A CA 1
ATOM 825 C C . GLU A 1 104 ? -6.125 -8.408 -0.911 1.00 96.69 104 GLU A C 1
ATOM 827 O O . GLU A 1 104 ? -5.621 -7.369 -1.346 1.00 96.69 104 GLU A O 1
ATOM 832 N N . ILE A 1 105 ? -5.919 -9.601 -1.462 1.00 93.38 105 ILE A N 1
ATOM 833 C CA . ILE A 1 105 ? -5.088 -9.836 -2.640 1.00 93.38 105 ILE A CA 1
ATOM 834 C C . ILE A 1 105 ? -5.990 -10.395 -3.736 1.00 93.38 105 ILE A C 1
ATOM 836 O O . ILE A 1 105 ? -6.568 -11.468 -3.567 1.00 93.38 105 ILE A O 1
ATOM 840 N N . GLY A 1 106 ? -6.125 -9.655 -4.839 1.00 85.06 106 GLY A N 1
ATOM 841 C CA . GLY A 1 106 ? -7.071 -9.979 -5.910 1.00 85.06 106 GLY A CA 1
ATOM 842 C C . GLY A 1 106 ? -6.747 -11.262 -6.685 1.00 85.06 106 GLY A C 1
ATOM 843 O O . GLY A 1 106 ? -7.658 -12.023 -6.996 1.00 85.06 106 GLY A O 1
ATOM 844 N N . ASN A 1 107 ? -5.464 -11.533 -6.942 1.00 79.69 107 ASN A N 1
ATOM 845 C CA . ASN A 1 107 ? -4.983 -12.547 -7.894 1.00 79.69 107 ASN A CA 1
ATOM 846 C C . ASN A 1 107 ? -5.426 -12.243 -9.336 1.00 79.69 107 ASN A C 1
ATOM 848 O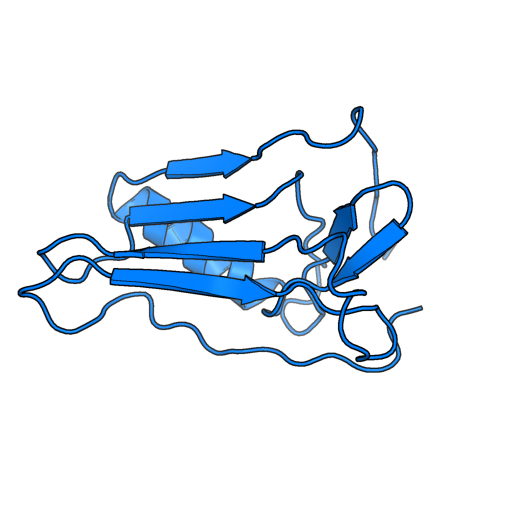 O . ASN A 1 107 ? -5.990 -13.096 -10.020 1.00 79.69 107 ASN A O 1
ATOM 852 N N . ALA A 1 108 ? -5.203 -11.003 -9.781 1.00 77.00 108 ALA A N 1
ATOM 853 C CA . ALA A 1 108 ? -5.482 -10.586 -11.155 1.00 77.00 108 ALA A CA 1
ATOM 854 C C . ALA A 1 108 ? -4.661 -11.372 -12.195 1.00 77.00 108 ALA A C 1
ATOM 856 O O . ALA A 1 108 ? -5.099 -11.526 -13.332 1.00 77.00 108 ALA A O 1
ATOM 857 N N . ASP A 1 109 ? -3.507 -11.908 -11.794 1.00 70.12 109 ASP A N 1
ATOM 858 C CA . ASP A 1 109 ? -2.654 -12.747 -12.628 1.00 70.12 109 ASP A CA 1
ATOM 859 C C . ASP A 1 109 ? -2.477 -14.167 -12.053 1.00 70.12 109 ASP A C 1
ATOM 861 O O . ASP A 1 109 ? -2.605 -14.361 -10.838 1.00 70.12 109 ASP A O 1
ATOM 865 N N . PRO A 1 110 ? -2.137 -15.180 -12.883 1.00 63.62 110 PRO A N 1
ATOM 866 C CA . PRO A 1 110 ? -1.716 -16.484 -12.376 1.00 63.62 110 PRO A CA 1
ATOM 867 C C . PRO A 1 110 ? -0.487 -16.343 -11.466 1.00 63.62 110 PRO A C 1
ATOM 869 O O . PRO A 1 110 ? 0.328 -15.440 -11.635 1.00 63.62 110 PRO A O 1
ATOM 872 N N . GLY A 1 111 ? -0.356 -17.241 -10.486 1.00 57.91 111 GLY A N 1
ATOM 873 C CA . GLY A 1 111 ? 0.685 -17.148 -9.462 1.00 57.91 111 GLY A CA 1
ATOM 874 C C . GLY A 1 111 ? 2.089 -17.010 -10.058 1.00 57.91 111 GLY A C 1
ATOM 875 O O . GLY A 1 111 ? 2.584 -17.929 -10.709 1.00 57.91 111 GLY A O 1
ATOM 876 N N . TYR A 1 112 ? 2.736 -15.874 -9.800 1.00 60.06 112 TYR A N 1
ATOM 877 C CA . TYR A 1 112 ? 4.133 -15.631 -10.144 1.00 60.06 112 TYR A CA 1
ATOM 878 C C . TYR A 1 112 ? 5.003 -15.711 -8.894 1.00 60.06 112 TYR A C 1
ATOM 880 O O . TYR A 1 112 ? 4.638 -15.207 -7.832 1.00 60.06 112 TYR A O 1
ATOM 888 N N . HIS A 1 113 ? 6.179 -16.320 -9.033 1.00 60.69 113 HIS A N 1
ATOM 889 C CA . HIS A 1 113 ? 7.203 -16.337 -7.995 1.00 60.69 113 HIS A CA 1
ATOM 890 C C . HIS A 1 113 ? 8.269 -15.303 -8.345 1.00 60.69 113 HIS A C 1
ATOM 892 O O . HIS A 1 113 ? 8.984 -15.460 -9.335 1.00 60.69 113 HIS A O 1
ATOM 898 N N . ILE A 1 114 ? 8.346 -14.222 -7.570 1.00 62.34 114 ILE A N 1
ATOM 899 C CA . ILE A 1 114 ? 9.378 -13.194 -7.725 1.00 62.34 114 ILE A CA 1
ATOM 900 C C . ILE A 1 114 ? 10.186 -13.161 -6.436 1.00 62.34 114 ILE A C 1
ATOM 902 O O . ILE A 1 114 ? 9.694 -12.741 -5.390 1.00 62.34 114 ILE A O 1
ATOM 906 N N . GLU A 1 115 ? 11.441 -13.581 -6.530 1.00 57.69 115 GLU A N 1
ATOM 907 C CA . GLU A 1 115 ? 12.405 -13.474 -5.441 1.00 57.69 115 GLU A CA 1
ATOM 908 C C . GLU A 1 115 ? 13.298 -12.258 -5.674 1.00 57.69 115 GLU A C 1
ATOM 910 O O . GLU A 1 115 ? 13.903 -12.096 -6.737 1.00 57.69 115 GLU A O 1
ATOM 915 N N . ALA A 1 116 ? 13.393 -11.391 -4.668 1.00 54.94 116 ALA A N 1
ATOM 916 C CA . ALA A 1 116 ? 14.430 -10.374 -4.642 1.00 54.94 116 ALA A CA 1
ATOM 917 C C . ALA A 1 116 ? 15.748 -11.063 -4.262 1.00 54.94 116 ALA A C 1
ATOM 919 O O . ALA A 1 116 ? 15.954 -11.409 -3.100 1.00 54.94 116 ALA A O 1
ATOM 920 N N . ILE A 1 117 ? 16.622 -11.296 -5.241 1.00 52.62 117 ILE A N 1
ATOM 921 C CA . ILE A 1 117 ? 17.951 -11.859 -4.985 1.00 52.62 117 ILE A CA 1
ATOM 922 C C . ILE A 1 117 ? 18.800 -10.757 -4.339 1.00 52.62 117 ILE A C 1
ATOM 924 O O . ILE A 1 117 ? 18.943 -9.672 -4.909 1.00 52.62 117 ILE A O 1
ATOM 928 N N . SER A 1 118 ? 19.281 -11.023 -3.125 1.00 50.53 118 SER A N 1
ATOM 929 C CA . SER A 1 118 ? 20.150 -10.140 -2.336 1.00 50.53 118 SER A CA 1
ATOM 930 C C . SER A 1 118 ? 21.579 -10.116 -2.850 1.00 50.53 118 SER A C 1
ATOM 932 O O . SER A 1 118 ? 22.100 -11.231 -3.087 1.00 50.53 118 SER A O 1
#

Secondary structure (DSSP, 8-state):
-----------SB--TTS-EEEEEE-B-TTSPBPPTTS--EEEEEE-TTSBEEEEEESS-EE--SSTTSEEEEEETTEEEEEEEEHHHHHHHHHHHHHTT-EEEE---SS--------

pLDDT: mean 87.2, std 12.47, range [50.53, 98.5]

Foldseek 3Di:
DQPDAAADQDDQFDDAQDKDKDWAWWAASPRHGDDPVFTWTFIWIADNRRGTAETEGAADWDADPPQQAFIWDDDPNGITTHNHGRVSVVVSVVRNVVVVHDYHHNCNDDDDDDDDDD